Protein AF-A0A3L7TC63-F1 (afdb_monomer)

pLDDT: mean 74.9, std 20.22, range [35.84, 97.62]

Radius of gyration: 34.15 Å; Cα contacts (8 Å, |Δi|>4): 69; chains: 1; bounding box: 55×93×80 Å

Solvent-accessible surface area (backbone atoms only — not comparable to full-atom values): 10576 Å² total; per-residue (Å²): 139,80,88,88,81,78,84,86,66,74,62,66,55,55,52,50,51,48,54,50,50,50,52,47,49,52,50,49,47,54,64,70,66,52,75,56,97,59,77,81,60,76,74,72,93,43,73,66,49,54,53,49,51,38,49,49,50,18,52,55,21,65,36,72,43,66,37,92,87,75,66,44,76,44,60,41,62,67,57,19,49,52,30,52,49,50,52,50,52,46,55,66,74,44,64,92,76,60,54,71,65,60,51,51,50,52,52,51,51,52,52,52,51,52,54,50,47,55,55,49,52,51,52,52,53,53,48,54,52,51,50,53,55,61,67,61,64,81,76,78,88,87,88,80,84,84,84,86,85,87,84,88,86,85,88,81,94,82,83,82,87,86,83,85,88,90,133

Sequence (167 aa):
MADEHKLHIDSDWKAQAHAEMERLAEKEAAKSAAPDPNEGELPPADFRALVGAFASQAMMSLGAYADPQTGRPVIDIMGAQYAIDLLGVLEEKSKGNRTEEESAELTEVLAHLRARFVQIAKLVAAQMQREAASAGGLGGGLGGGLGGGLGGNATKPASPSGLIFPG

Mean predicted aligned error: 18.14 Å

Foldseek 3Di:
DDDDPDDPDPPPVVVVVVVVVVVVVVVVCVVVPPPDPCVPDDPPPDLVSVLVVLLVQLVVLQAFDQDPVPRDTDHNLVSNVVSLVVLVVCLVVCPPVDDPVSNVVSVVSSVVSVVSSVVSVVVVVVVVVVVVVVVVVPPDDDDDDDDDDDDDDDDDDDDDDDDDDDD

Structure (mmCIF, N/CA/C/O backbone):
data_AF-A0A3L7TC63-F1
#
_entry.id   AF-A0A3L7TC63-F1
#
loop_
_atom_site.group_PDB
_atom_site.id
_atom_site.type_symbol
_atom_site.label_atom_id
_atom_site.label_alt_id
_atom_site.label_comp_id
_atom_site.label_asym_id
_atom_site.label_entity_id
_atom_site.label_seq_id
_atom_site.pdbx_PDB_ins_code
_atom_site.Cartn_x
_atom_site.Cartn_y
_atom_site.Cartn_z
_atom_site.occupancy
_atom_site.B_iso_or_equiv
_atom_site.auth_seq_id
_atom_site.auth_comp_id
_atom_site.auth_asym_id
_atom_site.auth_atom_id
_atom_site.pdbx_PDB_model_num
ATOM 1 N N . MET A 1 1 ? 14.170 47.136 -59.622 1.00 41.31 1 MET A N 1
ATOM 2 C CA . MET A 1 1 ? 14.012 45.685 -59.374 1.00 41.31 1 MET A CA 1
ATOM 3 C C . MET A 1 1 ? 15.387 45.188 -58.961 1.00 41.31 1 MET A C 1
ATOM 5 O O . MET A 1 1 ? 16.316 45.526 -59.674 1.00 41.31 1 MET A O 1
ATOM 9 N N . ALA A 1 2 ? 15.652 44.509 -57.855 1.00 43.94 2 ALA A N 1
ATOM 10 C CA . ALA A 1 2 ? 14.863 43.900 -56.788 1.00 43.94 2 ALA A CA 1
ATOM 11 C C . ALA A 1 2 ? 15.790 43.894 -55.541 1.00 43.94 2 ALA A C 1
ATOM 13 O O . ALA A 1 2 ? 16.998 43.758 -55.698 1.00 43.94 2 ALA A O 1
ATOM 14 N N . ASP A 1 3 ? 15.293 44.340 -54.391 1.00 46.25 3 ASP A N 1
ATOM 15 C CA . ASP A 1 3 ? 15.061 43.501 -53.200 1.00 46.25 3 ASP A CA 1
ATOM 16 C C . ASP A 1 3 ? 16.342 43.161 -52.412 1.00 46.25 3 ASP A C 1
ATOM 18 O O . ASP A 1 3 ? 17.075 42.225 -52.722 1.00 46.25 3 ASP A O 1
ATOM 22 N N . GLU A 1 4 ? 16.607 43.970 -51.383 1.00 51.12 4 GLU A N 1
ATOM 23 C CA . GLU A 1 4 ? 17.717 43.804 -50.443 1.00 51.12 4 GLU A CA 1
ATOM 24 C C . GLU A 1 4 ? 17.164 43.663 -49.013 1.00 51.12 4 GLU A C 1
ATOM 26 O O . GLU A 1 4 ? 17.458 44.448 -48.118 1.00 51.12 4 GLU A O 1
ATOM 31 N N . HIS A 1 5 ? 16.324 42.647 -48.787 1.00 54.62 5 HIS A N 1
ATOM 32 C CA . HIS A 1 5 ? 15.963 42.178 -47.446 1.00 54.62 5 HIS A CA 1
ATOM 33 C C . HIS A 1 5 ? 16.857 41.000 -47.037 1.00 54.62 5 HIS A C 1
ATOM 35 O O . HIS A 1 5 ? 16.477 39.829 -47.079 1.00 54.62 5 HIS A O 1
ATOM 41 N N . LYS A 1 6 ? 18.089 41.315 -46.625 1.00 56.75 6 LYS A N 1
ATOM 42 C CA . LYS A 1 6 ? 19.030 40.338 -46.067 1.00 56.75 6 LYS A CA 1
ATOM 43 C C . LYS A 1 6 ? 18.664 40.070 -44.602 1.00 56.75 6 LYS A C 1
ATOM 45 O O . LYS A 1 6 ? 18.949 40.868 -43.727 1.00 56.75 6 LYS A O 1
ATOM 50 N N . LEU A 1 7 ? 17.949 38.970 -44.385 1.00 58.16 7 LEU A N 1
ATOM 51 C CA . LEU A 1 7 ? 17.679 38.251 -43.130 1.00 58.16 7 LEU A CA 1
ATOM 52 C C . LEU A 1 7 ? 18.496 38.696 -41.886 1.00 58.16 7 LEU A C 1
ATOM 54 O O . LEU A 1 7 ? 19.611 38.231 -41.672 1.00 58.16 7 LEU A O 1
ATOM 58 N N . HIS A 1 8 ? 17.877 39.498 -41.012 1.00 51.19 8 HIS A N 1
ATOM 59 C CA . HIS A 1 8 ? 18.294 39.759 -39.621 1.00 51.19 8 HIS A CA 1
ATOM 60 C C . HIS A 1 8 ? 17.219 39.234 -38.647 1.00 51.19 8 HIS A C 1
ATOM 62 O O . HIS A 1 8 ? 16.695 39.979 -37.832 1.00 51.19 8 HIS A O 1
ATOM 68 N N . ILE A 1 9 ? 16.792 37.973 -38.796 1.00 53.34 9 ILE A N 1
ATOM 69 C CA . ILE A 1 9 ? 15.710 37.392 -37.967 1.00 53.34 9 ILE A CA 1
ATOM 70 C C . ILE A 1 9 ? 16.155 36.104 -37.246 1.00 53.34 9 ILE A C 1
ATOM 72 O O . ILE A 1 9 ? 15.432 35.602 -36.400 1.00 53.34 9 ILE A O 1
ATOM 76 N N . ASP A 1 10 ? 17.365 35.584 -37.491 1.00 52.91 10 ASP A N 1
ATOM 77 C CA . ASP A 1 10 ? 17.825 34.319 -36.880 1.00 52.91 10 ASP A CA 1
ATOM 78 C C . ASP A 1 10 ? 18.630 34.513 -35.566 1.00 52.91 10 ASP A C 1
ATOM 80 O O . ASP A 1 10 ? 18.766 33.589 -34.768 1.00 52.91 10 ASP A O 1
ATOM 84 N N . SER A 1 11 ? 19.130 35.722 -35.287 1.00 55.56 11 SER A N 1
ATOM 85 C CA . SER A 1 11 ? 19.952 35.999 -34.092 1.00 55.56 11 SER A CA 1
ATOM 86 C C . SER A 1 11 ? 19.126 36.413 -32.869 1.00 55.56 11 SER A C 1
ATOM 88 O O . SER A 1 11 ? 19.410 35.968 -31.757 1.00 55.56 11 SER A O 1
ATOM 90 N N . ASP A 1 12 ? 18.069 37.204 -33.071 1.00 60.19 12 ASP A N 1
ATOM 91 C CA . ASP A 1 12 ? 17.281 37.760 -31.963 1.00 60.19 12 ASP A CA 1
ATOM 92 C C . ASP A 1 12 ? 16.360 36.718 -31.308 1.00 60.19 12 ASP A C 1
ATOM 94 O O . ASP A 1 12 ? 16.151 36.761 -30.096 1.00 60.19 12 ASP A O 1
ATOM 98 N N . TRP A 1 13 ? 15.871 35.719 -32.056 1.00 62.75 13 TRP A N 1
ATOM 99 C CA . TRP A 1 13 ? 15.042 34.650 -31.475 1.00 62.75 13 TRP A CA 1
ATOM 100 C C . TRP A 1 13 ? 15.869 33.591 -30.726 1.00 62.75 13 TRP A C 1
ATOM 102 O O . TRP A 1 13 ? 15.428 33.102 -29.688 1.00 62.75 13 TRP A O 1
ATOM 112 N N . LYS A 1 14 ? 17.087 33.268 -31.192 1.00 63.22 14 LYS A N 1
ATOM 113 C CA . LYS A 1 14 ? 18.016 32.360 -30.489 1.00 63.22 14 LYS A CA 1
ATOM 114 C C . LYS A 1 14 ? 18.514 32.966 -29.179 1.00 63.22 14 LYS A C 1
ATOM 116 O O . LYS A 1 14 ? 18.616 32.255 -28.182 1.00 63.22 14 LYS A O 1
ATOM 121 N N . ALA A 1 15 ? 18.765 34.276 -29.169 1.00 70.25 15 ALA A N 1
ATOM 122 C CA . ALA A 1 15 ? 19.126 35.007 -27.959 1.00 70.25 15 ALA A CA 1
ATOM 123 C C . ALA A 1 15 ? 17.980 35.020 -26.931 1.00 70.25 15 ALA A C 1
ATOM 125 O O . ALA A 1 15 ? 18.214 34.770 -25.751 1.00 70.25 15 ALA A O 1
ATOM 126 N N . GLN A 1 16 ? 16.733 35.228 -27.371 1.00 67.94 16 GLN A N 1
ATOM 127 C CA . GLN A 1 16 ? 15.557 35.168 -26.493 1.00 67.94 16 GLN A CA 1
ATOM 128 C C . GLN A 1 16 ? 15.280 33.754 -25.968 1.00 67.94 16 GLN A C 1
ATOM 130 O O . GLN A 1 16 ? 14.947 33.596 -24.796 1.00 67.94 16 GLN A O 1
ATOM 135 N N . ALA A 1 17 ? 15.464 32.721 -26.796 1.00 72.69 17 ALA A N 1
ATOM 136 C CA . ALA A 1 17 ? 15.293 31.332 -26.379 1.00 72.69 17 ALA A CA 1
ATOM 137 C C . ALA A 1 17 ? 16.322 30.914 -25.316 1.00 72.69 17 ALA A C 1
ATOM 139 O O . ALA A 1 17 ? 15.958 30.245 -24.353 1.00 72.69 17 ALA A O 1
ATOM 140 N N . HIS A 1 18 ? 17.584 31.337 -25.459 1.00 68.06 18 HIS A N 1
ATOM 141 C CA . HIS A 1 18 ? 18.627 31.065 -24.468 1.00 68.06 18 HIS A CA 1
ATOM 142 C C . HIS A 1 18 ? 18.381 31.824 -23.164 1.00 68.06 18 HIS A C 1
ATOM 144 O O . HIS A 1 18 ? 18.450 31.228 -22.097 1.00 68.06 18 HIS A O 1
ATOM 150 N N . ALA A 1 19 ? 18.032 33.110 -23.247 1.00 75.00 19 ALA A N 1
ATOM 151 C CA . ALA A 1 19 ? 17.735 33.919 -22.069 1.00 75.00 19 ALA A CA 1
ATOM 152 C C . ALA A 1 19 ? 16.510 33.397 -21.299 1.00 75.00 19 ALA A C 1
ATOM 154 O O . ALA A 1 19 ? 16.506 33.403 -20.071 1.00 75.00 19 ALA A O 1
ATOM 155 N N . GLU A 1 20 ? 15.481 32.905 -21.995 1.00 68.19 20 GLU A N 1
ATOM 156 C CA . GLU A 1 20 ? 14.308 32.323 -21.341 1.00 68.19 20 GLU A CA 1
ATOM 157 C C . GLU A 1 20 ? 14.611 30.934 -20.763 1.00 68.19 20 GLU A C 1
ATOM 159 O O . GLU A 1 20 ? 14.188 30.659 -19.644 1.00 68.19 20 GLU A O 1
ATOM 164 N N . MET A 1 21 ? 15.398 30.097 -21.452 1.00 68.94 21 MET A N 1
ATOM 165 C CA . MET A 1 21 ? 15.901 28.826 -20.904 1.00 68.94 21 MET A CA 1
ATOM 166 C C . MET A 1 21 ? 16.749 29.037 -19.654 1.00 68.94 21 MET A C 1
ATOM 168 O O . MET A 1 21 ? 16.541 28.348 -18.666 1.00 68.94 21 MET A O 1
ATOM 172 N N . GLU A 1 22 ? 17.670 29.996 -19.672 1.00 76.75 22 GLU A N 1
ATOM 173 C CA . GLU A 1 22 ? 18.548 30.306 -18.543 1.00 76.75 22 GLU A CA 1
ATOM 174 C C . GLU A 1 22 ? 17.750 30.874 -17.367 1.00 76.75 22 GLU A C 1
ATOM 176 O O . GLU A 1 22 ? 17.923 30.435 -16.238 1.00 76.75 22 GLU A O 1
ATOM 181 N N . ARG A 1 23 ? 16.769 31.742 -17.630 1.00 76.00 23 ARG A N 1
ATOM 182 C CA . ARG A 1 23 ? 15.857 32.258 -16.602 1.00 76.00 23 ARG A CA 1
ATOM 183 C C . ARG A 1 23 ? 14.936 31.173 -16.036 1.00 76.00 23 ARG A C 1
ATOM 185 O O . ARG A 1 23 ? 14.596 31.215 -14.855 1.00 76.00 23 ARG A O 1
ATOM 192 N N . LEU A 1 24 ? 14.478 30.225 -16.857 1.00 68.00 24 LEU A N 1
ATOM 193 C CA . LEU A 1 24 ? 13.720 29.065 -16.380 1.00 68.00 24 LEU A CA 1
ATOM 194 C C . LEU A 1 24 ? 14.619 28.132 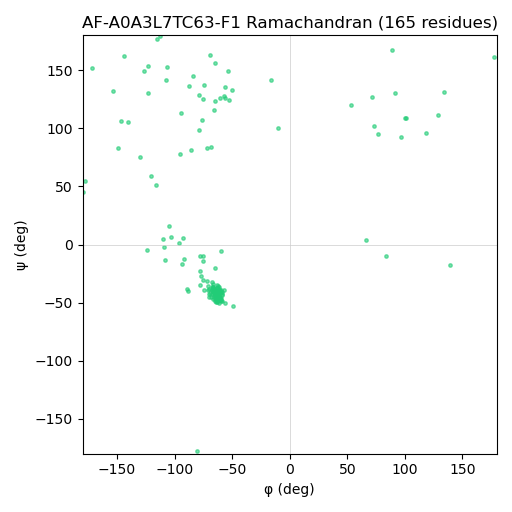-15.573 1.00 68.00 24 LEU A C 1
ATOM 196 O O . LEU A 1 24 ? 14.196 27.709 -14.508 1.00 68.00 24 LEU A O 1
ATOM 200 N N . ALA A 1 25 ? 15.854 27.897 -16.014 1.00 75.00 25 ALA A N 1
ATOM 201 C CA . ALA A 1 25 ? 16.835 27.080 -15.314 1.00 75.00 25 ALA A CA 1
ATOM 202 C C . ALA A 1 25 ? 17.264 27.713 -13.985 1.00 75.00 25 ALA A C 1
ATOM 204 O O . ALA A 1 25 ? 17.366 27.005 -12.996 1.00 75.00 25 ALA A O 1
ATOM 205 N N . GLU A 1 26 ? 17.433 29.034 -13.906 1.00 69.38 26 GLU A N 1
ATOM 206 C CA . GLU A 1 26 ? 17.672 29.750 -12.647 1.00 69.38 26 GLU A CA 1
ATOM 207 C C . GLU A 1 26 ? 16.458 29.690 -11.725 1.00 69.38 26 GLU A C 1
ATOM 209 O O . GLU A 1 26 ? 16.610 29.539 -10.517 1.00 69.38 26 GLU A O 1
ATOM 214 N N . LYS A 1 27 ? 15.238 29.768 -12.266 1.00 71.00 27 LYS A N 1
ATOM 215 C CA . LYS A 1 27 ? 14.008 29.615 -11.476 1.00 71.00 27 LYS A CA 1
ATOM 216 C C . LYS A 1 27 ? 13.792 28.184 -11.002 1.00 71.00 27 LYS A C 1
ATOM 218 O O . LYS A 1 27 ? 13.335 27.993 -9.880 1.00 71.00 27 LYS A O 1
ATOM 223 N N . GLU A 1 28 ? 14.107 27.191 -11.822 1.00 60.38 28 GLU A N 1
ATOM 224 C CA . GLU A 1 28 ? 14.055 25.774 -11.467 1.00 60.38 28 GLU A CA 1
ATOM 225 C C . GLU A 1 28 ? 15.177 25.418 -10.496 1.00 60.38 28 GLU A C 1
ATOM 227 O O . GLU A 1 28 ? 14.914 24.720 -9.524 1.00 60.38 28 GLU A O 1
ATOM 232 N N . ALA A 1 29 ? 16.380 25.967 -10.664 1.00 65.06 29 ALA A N 1
ATOM 233 C CA . ALA A 1 29 ? 17.478 25.836 -9.715 1.00 65.06 29 ALA A CA 1
ATOM 234 C C . ALA A 1 29 ? 17.149 26.533 -8.392 1.00 65.06 29 ALA A C 1
ATOM 236 O O . ALA A 1 29 ? 17.338 25.934 -7.345 1.00 65.06 29 ALA A O 1
ATOM 237 N N . ALA A 1 30 ? 16.570 27.735 -8.403 1.00 62.62 30 ALA A N 1
ATOM 238 C CA . ALA A 1 30 ? 16.138 28.428 -7.188 1.00 62.62 30 ALA A CA 1
ATOM 239 C C . ALA A 1 30 ? 14.965 27.718 -6.492 1.00 62.62 30 ALA A C 1
ATOM 241 O O . ALA A 1 30 ? 14.877 27.737 -5.268 1.00 62.62 30 ALA A O 1
ATOM 242 N N . LYS A 1 31 ? 14.080 27.062 -7.252 1.00 61.19 31 LYS A N 1
ATOM 243 C CA . LYS A 1 31 ? 12.983 26.248 -6.709 1.00 61.19 31 LYS A CA 1
ATOM 244 C C . LYS A 1 31 ? 13.457 24.879 -6.205 1.00 61.19 31 LYS A C 1
ATOM 246 O O . LYS A 1 31 ? 12.836 24.341 -5.301 1.00 61.19 31 LYS A O 1
ATOM 251 N N . SER A 1 32 ? 14.546 24.348 -6.763 1.00 56.44 32 SER A N 1
ATOM 252 C CA . SER A 1 32 ? 15.167 23.076 -6.354 1.00 56.44 32 SER A CA 1
ATOM 253 C C . SER A 1 32 ? 16.272 23.251 -5.303 1.00 56.44 32 SER A C 1
ATOM 255 O O . SER A 1 32 ? 16.720 22.267 -4.731 1.00 56.44 32 SER A O 1
ATOM 257 N N . ALA A 1 33 ? 16.731 24.484 -5.065 1.00 57.16 33 ALA A N 1
ATOM 258 C CA . ALA A 1 33 ? 17.750 24.846 -4.076 1.00 57.16 33 ALA A CA 1
ATOM 259 C C . ALA A 1 33 ? 17.179 25.635 -2.889 1.00 57.16 33 ALA A C 1
ATOM 261 O O . ALA A 1 33 ? 17.944 26.095 -2.044 1.00 57.16 33 ALA A O 1
ATOM 262 N N . ALA A 1 34 ? 15.858 25.821 -2.825 1.00 55.00 34 ALA A N 1
ATOM 263 C CA . ALA A 1 34 ? 15.203 26.208 -1.588 1.00 55.00 34 ALA A CA 1
ATOM 264 C C . ALA A 1 34 ? 15.136 24.947 -0.715 1.00 55.00 34 ALA A C 1
ATOM 266 O O . ALA A 1 34 ? 14.369 24.050 -1.064 1.00 55.00 34 ALA A O 1
ATOM 267 N N . PRO A 1 35 ? 15.942 24.844 0.359 1.00 51.38 35 PRO A N 1
ATOM 268 C CA . PRO A 1 35 ? 15.839 23.710 1.257 1.00 51.38 35 PRO A CA 1
ATOM 269 C C . PRO A 1 35 ? 14.433 23.714 1.843 1.00 51.38 35 PRO A C 1
ATOM 271 O O . PRO A 1 35 ? 13.979 24.739 2.372 1.00 51.38 35 PRO A O 1
ATOM 274 N N . ASP A 1 36 ? 13.722 22.597 1.710 1.00 61.72 36 ASP A N 1
ATOM 275 C CA . ASP A 1 36 ? 12.491 22.404 2.461 1.00 61.72 36 ASP A CA 1
ATOM 276 C C . ASP A 1 36 ? 12.881 22.566 3.942 1.00 61.72 36 ASP A C 1
ATOM 278 O O . ASP A 1 36 ? 13.829 21.918 4.388 1.00 61.72 36 ASP A O 1
ATOM 282 N N . PRO A 1 37 ? 12.239 23.435 4.740 1.00 58.47 37 PRO A N 1
ATOM 283 C CA . PRO A 1 37 ? 12.578 23.576 6.158 1.00 58.47 37 PRO A CA 1
ATOM 284 C C . PRO A 1 37 ? 12.400 22.267 6.953 1.00 58.47 37 PRO A C 1
ATOM 286 O O . PRO A 1 37 ? 12.772 22.217 8.121 1.00 58.47 37 PRO A O 1
ATOM 289 N N . ASN A 1 38 ? 11.860 21.223 6.314 1.00 57.91 38 ASN A N 1
ATOM 290 C CA . ASN A 1 38 ? 11.730 19.860 6.809 1.00 57.91 38 ASN A CA 1
ATOM 291 C C . ASN A 1 38 ? 12.761 18.865 6.213 1.00 57.91 38 ASN A C 1
ATOM 293 O O . ASN A 1 38 ? 12.659 17.660 6.449 1.00 57.91 38 ASN A O 1
ATOM 297 N N . GLU A 1 39 ? 13.749 19.320 5.431 1.00 52.44 39 GLU A N 1
ATOM 298 C CA . GLU A 1 39 ? 14.864 18.502 4.926 1.00 52.44 39 GLU A CA 1
ATOM 299 C C . GLU A 1 39 ? 15.795 18.100 6.081 1.00 52.44 39 GLU A C 1
ATOM 301 O O . GLU A 1 39 ? 16.813 18.732 6.357 1.00 52.44 39 GLU A O 1
ATOM 306 N N . GLY A 1 40 ? 15.434 17.027 6.783 1.00 59.12 40 GLY A N 1
ATOM 307 C CA . GLY A 1 40 ? 16.279 16.396 7.799 1.00 59.12 40 GLY A CA 1
ATOM 308 C C . GLY A 1 40 ? 15.543 15.938 9.054 1.00 59.12 40 GLY A C 1
ATOM 309 O O . GLY A 1 40 ? 16.066 15.082 9.769 1.00 59.12 40 GLY A O 1
ATOM 310 N N . GLU A 1 41 ? 14.330 16.433 9.306 1.00 64.25 41 GLU A N 1
ATOM 311 C CA . GLU A 1 41 ? 13.477 15.914 10.374 1.00 64.25 41 GLU A CA 1
ATOM 312 C C . GLU A 1 41 ? 12.525 14.865 9.803 1.00 64.25 41 GLU A C 1
ATOM 314 O O . GLU A 1 41 ? 11.649 15.143 8.985 1.00 64.25 41 GLU A O 1
ATOM 319 N N . LEU A 1 42 ? 12.720 13.612 10.228 1.00 65.31 42 LEU A N 1
ATOM 320 C CA . LEU A 1 42 ? 11.721 12.575 10.001 1.00 65.31 42 LEU A CA 1
ATOM 321 C C . LEU A 1 42 ? 10.398 13.057 10.615 1.00 65.31 42 LEU A C 1
ATOM 323 O O . LEU A 1 42 ? 10.421 13.564 11.742 1.00 65.31 42 LEU A O 1
ATOM 327 N N . PRO A 1 43 ? 9.258 12.896 9.915 1.00 68.56 43 PRO A N 1
ATOM 328 C CA . PRO A 1 43 ? 7.968 13.258 10.477 1.00 68.56 43 PRO A CA 1
ATOM 329 C C . PRO A 1 43 ? 7.786 12.568 11.836 1.00 68.56 43 PRO A C 1
ATOM 331 O O . PRO A 1 43 ? 8.333 11.475 12.044 1.00 68.56 43 PRO A O 1
ATOM 334 N N . PRO A 1 44 ? 7.045 13.189 12.771 1.00 78.88 44 PRO A N 1
ATOM 335 C CA . PRO A 1 44 ? 6.807 12.599 14.080 1.00 78.88 44 PRO A CA 1
ATOM 336 C C . PRO A 1 44 ? 6.322 11.156 13.922 1.00 78.88 44 PRO A C 1
ATOM 338 O O . PRO A 1 44 ? 5.469 10.860 13.087 1.00 78.88 44 PRO A O 1
ATOM 341 N N . ALA A 1 45 ? 6.910 10.247 14.702 1.00 87.00 45 ALA A N 1
ATOM 342 C CA . ALA A 1 45 ? 6.580 8.830 14.650 1.00 87.00 45 ALA A CA 1
ATOM 343 C C . ALA A 1 45 ? 5.194 8.591 15.269 1.00 87.00 45 ALA A C 1
ATOM 345 O O . ALA A 1 45 ? 5.072 8.252 16.446 1.00 87.00 45 ALA A O 1
ATOM 346 N N . ASP A 1 46 ? 4.153 8.800 14.470 1.00 91.06 46 ASP A N 1
ATOM 347 C CA . ASP A 1 46 ? 2.756 8.572 14.816 1.00 91.06 46 ASP A CA 1
ATOM 348 C C . ASP A 1 46 ? 2.130 7.450 13.964 1.00 91.06 46 ASP A C 1
ATOM 350 O O . ASP A 1 46 ? 2.775 6.837 13.105 1.00 91.06 46 ASP A O 1
ATOM 354 N N . PHE A 1 47 ? 0.864 7.121 14.245 1.00 93.00 47 PHE A N 1
ATOM 355 C CA . PHE A 1 47 ? 0.155 6.056 13.534 1.00 93.00 47 PHE A CA 1
ATOM 356 C C . PHE A 1 47 ? 0.053 6.343 12.029 1.00 93.00 47 PHE A C 1
ATOM 358 O O . PHE A 1 47 ? 0.259 5.436 11.221 1.00 93.00 47 PHE A O 1
ATOM 365 N N . ARG A 1 48 ? -0.202 7.600 11.642 1.00 92.19 48 ARG A N 1
ATOM 366 C CA . ARG A 1 48 ? -0.288 8.019 10.235 1.00 92.19 48 ARG A CA 1
ATOM 367 C C . ARG A 1 48 ? 1.052 7.856 9.528 1.00 92.19 48 ARG A C 1
ATOM 369 O O . ARG A 1 48 ? 1.097 7.292 8.438 1.00 92.19 48 ARG A O 1
ATOM 376 N N . ALA A 1 49 ? 2.149 8.262 10.162 1.00 92.12 49 ALA A N 1
ATOM 377 C CA . ALA A 1 49 ? 3.501 8.090 9.646 1.00 92.12 49 ALA A CA 1
ATOM 378 C C . ALA A 1 49 ? 3.844 6.605 9.453 1.00 92.12 49 ALA A C 1
ATOM 380 O O . ALA A 1 49 ? 4.415 6.235 8.425 1.00 92.12 49 ALA A O 1
ATOM 381 N N . LEU A 1 50 ? 3.438 5.732 10.384 1.00 93.44 50 LEU A N 1
ATOM 382 C CA . LEU A 1 50 ? 3.626 4.284 10.254 1.00 93.44 50 LEU A CA 1
ATOM 383 C C . LEU A 1 50 ? 2.835 3.700 9.072 1.00 93.44 50 LEU A C 1
ATOM 385 O O . LEU A 1 50 ? 3.386 2.934 8.279 1.00 93.44 50 LEU A O 1
ATOM 389 N N . VAL A 1 51 ? 1.560 4.075 8.928 1.00 95.06 51 VAL A N 1
ATOM 390 C CA . VAL A 1 51 ? 0.722 3.663 7.789 1.00 95.06 51 VAL A CA 1
ATOM 391 C C . VAL A 1 51 ? 1.320 4.166 6.475 1.00 95.06 51 VAL A C 1
ATOM 393 O O . 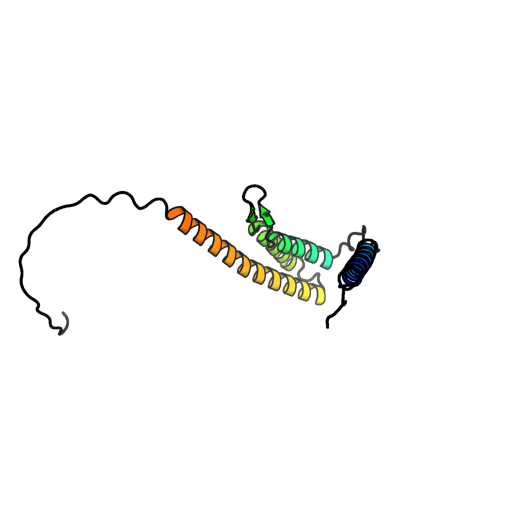VAL A 1 51 ? 1.465 3.393 5.527 1.00 95.06 51 VAL A O 1
ATOM 396 N N . GLY A 1 52 ? 1.734 5.432 6.435 1.00 93.88 52 GLY A N 1
ATOM 397 C CA . GLY A 1 52 ? 2.368 6.065 5.282 1.00 93.88 52 GLY A CA 1
ATOM 398 C C . GLY A 1 52 ? 3.681 5.398 4.874 1.00 93.88 52 GLY A C 1
ATOM 399 O O . GLY A 1 52 ? 3.929 5.227 3.679 1.00 93.88 52 GLY A O 1
ATOM 400 N N . ALA A 1 53 ? 4.497 4.951 5.833 1.00 93.81 53 ALA A N 1
ATOM 401 C CA . ALA A 1 53 ? 5.741 4.236 5.558 1.00 93.81 53 ALA A CA 1
ATOM 402 C C . ALA A 1 53 ? 5.485 2.899 4.842 1.00 93.81 53 ALA A C 1
ATOM 404 O O . ALA A 1 53 ? 6.060 2.645 3.780 1.00 93.81 53 ALA A O 1
ATOM 405 N N . PHE A 1 54 ? 4.567 2.072 5.357 1.00 95.94 54 PHE A N 1
ATOM 406 C CA . PHE A 1 54 ? 4.206 0.810 4.700 1.00 95.94 54 PHE A CA 1
ATOM 407 C C . PHE A 1 54 ? 3.487 1.028 3.367 1.00 95.94 54 PHE A C 1
ATOM 409 O O . PHE A 1 54 ? 3.739 0.295 2.410 1.00 95.94 54 PHE A O 1
ATOM 416 N N . ALA A 1 55 ? 2.637 2.052 3.263 1.00 94.75 55 ALA A N 1
ATOM 417 C CA . ALA A 1 55 ? 1.986 2.407 2.008 1.00 94.75 55 ALA A CA 1
ATOM 418 C C . ALA A 1 55 ? 3.008 2.823 0.940 1.00 94.75 55 ALA A C 1
ATOM 420 O O . ALA A 1 55 ? 2.938 2.360 -0.199 1.00 94.75 55 ALA A O 1
ATOM 421 N N . SER A 1 56 ? 3.998 3.634 1.317 1.00 93.75 56 SER A N 1
ATOM 422 C CA . SER A 1 56 ? 5.095 4.044 0.436 1.00 93.75 56 SER A CA 1
ATOM 423 C C . SER A 1 56 ? 5.936 2.845 0.000 1.00 93.75 56 SER A C 1
ATOM 425 O O . SER A 1 56 ? 6.242 2.709 -1.183 1.00 93.75 56 SER A O 1
ATOM 427 N N . GLN A 1 57 ? 6.241 1.926 0.921 1.00 94.31 57 GLN A N 1
ATOM 428 C CA . GLN A 1 57 ? 6.943 0.682 0.607 1.00 94.31 57 GLN A CA 1
ATOM 429 C C . GLN A 1 57 ? 6.152 -0.190 -0.382 1.00 94.31 57 GLN A C 1
ATOM 431 O O . GLN 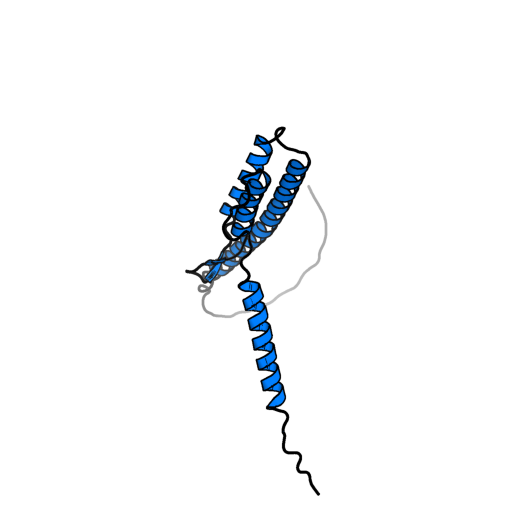A 1 57 ? 6.723 -0.678 -1.361 1.00 94.31 57 GLN A O 1
ATOM 436 N N . ALA A 1 58 ? 4.842 -0.357 -0.175 1.00 95.38 58 ALA A N 1
ATOM 437 C CA . ALA A 1 58 ? 3.979 -1.102 -1.090 1.00 95.38 58 ALA A CA 1
ATOM 438 C C . ALA A 1 5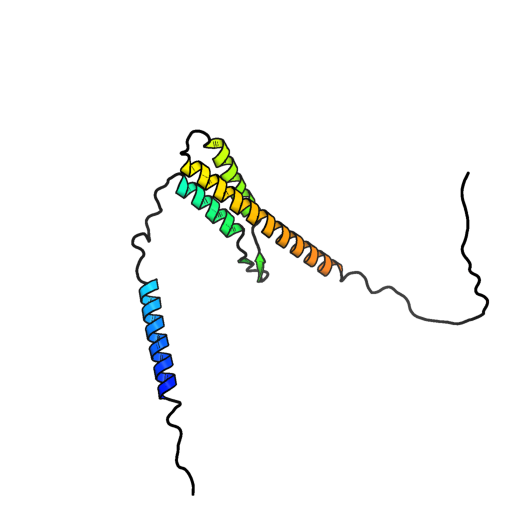8 ? 3.956 -0.458 -2.484 1.00 95.38 58 ALA A C 1
ATOM 440 O O . ALA A 1 58 ? 4.125 -1.137 -3.493 1.00 95.38 58 ALA A O 1
ATOM 441 N N . MET A 1 59 ? 3.803 0.865 -2.543 1.00 93.00 59 MET A N 1
ATOM 442 C CA . MET A 1 59 ? 3.768 1.630 -3.791 1.00 93.00 59 MET A CA 1
ATOM 443 C C . MET A 1 59 ? 5.083 1.572 -4.562 1.00 93.00 59 MET A C 1
ATOM 445 O O . MET A 1 59 ? 5.062 1.418 -5.780 1.00 93.00 59 MET A O 1
ATOM 449 N N . MET A 1 60 ? 6.212 1.661 -3.863 1.00 92.56 60 MET A N 1
ATOM 450 C CA . MET A 1 60 ? 7.540 1.522 -4.454 1.00 92.56 60 MET A CA 1
ATOM 451 C C . MET A 1 60 ? 7.756 0.115 -5.012 1.00 92.56 60 MET A C 1
ATOM 453 O O . MET A 1 60 ? 8.241 -0.023 -6.129 1.00 92.56 60 MET A O 1
ATOM 457 N N . SER A 1 61 ? 7.317 -0.916 -4.287 1.00 92.31 61 SER A N 1
ATOM 458 C CA . SER A 1 61 ? 7.402 -2.313 -4.739 1.00 92.31 61 SER A CA 1
ATOM 459 C C . SER A 1 61 ? 6.501 -2.586 -5.954 1.00 92.31 61 SER A C 1
ATOM 461 O O . SER A 1 61 ? 6.861 -3.348 -6.847 1.00 92.31 61 SER A O 1
ATOM 463 N N . LEU A 1 62 ? 5.344 -1.912 -6.025 1.00 92.38 62 LEU A N 1
ATOM 464 C CA . LEU A 1 62 ? 4.453 -1.896 -7.192 1.00 92.38 62 LEU A CA 1
ATOM 465 C C . LEU A 1 62 ? 4.964 -1.011 -8.344 1.00 92.38 62 LEU A C 1
ATOM 467 O O . LEU A 1 62 ? 4.386 -1.033 -9.434 1.00 92.38 62 LEU A O 1
ATOM 471 N N . GLY A 1 63 ? 6.011 -0.218 -8.117 1.00 88.38 63 GLY A N 1
ATOM 472 C CA . GLY A 1 63 ? 6.684 0.570 -9.137 1.00 88.38 63 GLY A CA 1
ATOM 473 C C . GLY A 1 63 ? 7.541 -0.318 -10.033 1.00 88.38 63 GLY A C 1
ATOM 474 O O . GLY A 1 63 ? 8.240 -1.210 -9.562 1.00 88.38 63 GLY A O 1
ATOM 475 N N . ALA A 1 64 ? 7.497 -0.068 -11.341 1.00 78.50 64 ALA A N 1
ATOM 476 C CA . ALA A 1 64 ? 8.405 -0.727 -12.268 1.00 78.50 64 ALA A CA 1
ATOM 477 C C . ALA A 1 64 ? 9.778 -0.047 -12.220 1.00 78.50 64 ALA A C 1
ATOM 479 O O . ALA A 1 64 ? 9.873 1.168 -12.403 1.00 78.50 64 ALA A O 1
ATOM 480 N N . TYR A 1 65 ? 10.835 -0.830 -12.035 1.00 78.25 65 TYR A N 1
ATOM 481 C CA . TYR A 1 65 ? 12.217 -0.380 -12.187 1.00 78.25 65 TYR A CA 1
ATOM 482 C C . TYR A 1 65 ? 12.941 -1.248 -13.215 1.00 78.25 65 TYR A C 1
ATOM 484 O O . TYR A 1 65 ? 12.565 -2.393 -13.456 1.00 78.25 65 TYR A O 1
ATOM 492 N N . ALA A 1 66 ? 13.961 -0.694 -13.866 1.00 75.69 66 ALA A N 1
ATOM 493 C CA . ALA A 1 66 ? 14.751 -1.452 -14.826 1.00 75.69 66 ALA A CA 1
ATOM 494 C C . ALA A 1 66 ? 15.693 -2.409 -14.087 1.00 75.69 66 ALA A C 1
ATOM 496 O O . ALA A 1 66 ? 16.488 -1.982 -13.249 1.00 75.69 66 ALA A O 1
ATOM 497 N N . ASP A 1 67 ? 15.627 -3.695 -14.415 1.00 74.12 67 ASP A N 1
ATOM 498 C CA . ASP A 1 67 ? 16.625 -4.666 -13.981 1.00 74.12 67 ASP A CA 1
ATOM 499 C C . ASP A 1 67 ? 17.986 -4.320 -14.618 1.00 74.12 67 ASP A C 1
ATOM 501 O O . ASP A 1 67 ? 18.081 -4.255 -15.845 1.00 74.12 67 ASP A O 1
ATOM 505 N N . PRO A 1 68 ? 19.055 -4.107 -13.831 1.00 74.12 68 PRO A N 1
ATOM 506 C CA . PRO A 1 68 ? 20.368 -3.733 -14.355 1.00 74.12 68 PRO A CA 1
ATOM 507 C C . PRO A 1 68 ? 21.027 -4.817 -15.221 1.00 74.12 68 PRO A C 1
ATOM 509 O O . PRO A 1 68 ? 21.922 -4.498 -16.000 1.00 74.12 68 PRO A O 1
ATOM 512 N N . GLN A 1 69 ? 20.615 -6.085 -15.110 1.00 79.00 69 GLN A N 1
ATOM 513 C CA . GLN A 1 69 ? 21.147 -7.173 -15.936 1.00 79.00 69 GLN A CA 1
ATOM 514 C C . GLN A 1 69 ? 20.379 -7.339 -17.247 1.00 79.00 69 GLN A C 1
ATOM 516 O O . GLN A 1 69 ? 20.981 -7.612 -18.284 1.00 79.00 69 GLN A O 1
ATOM 521 N N . THR A 1 70 ? 19.052 -7.207 -17.207 1.00 78.06 70 THR A N 1
ATOM 522 C CA . THR A 1 70 ? 18.191 -7.522 -18.359 1.00 78.06 70 THR A CA 1
ATOM 523 C C . THR A 1 70 ? 17.586 -6.296 -19.039 1.00 78.06 70 THR A C 1
ATOM 525 O O . THR A 1 70 ? 17.047 -6.418 -20.137 1.00 78.06 70 THR A O 1
ATOM 528 N N . GLY A 1 71 ? 17.645 -5.122 -18.406 1.00 78.38 71 GLY A N 1
ATOM 529 C CA . GLY A 1 71 ? 17.011 -3.882 -18.860 1.00 78.38 71 GLY A CA 1
ATOM 530 C C . GLY A 1 71 ? 15.480 -3.923 -18.851 1.00 78.38 71 GLY A C 1
ATOM 531 O O . GLY A 1 71 ? 14.841 -2.978 -19.313 1.00 78.38 71 GLY A O 1
ATOM 532 N N . ARG A 1 72 ? 14.871 -5.012 -18.363 1.00 79.25 72 ARG A N 1
ATOM 533 C CA . ARG A 1 72 ? 13.418 -5.188 -18.361 1.00 79.25 72 ARG A CA 1
ATOM 534 C C . ARG A 1 72 ? 12.788 -4.510 -17.144 1.00 79.25 72 ARG A C 1
ATOM 536 O O . ARG A 1 72 ? 13.398 -4.511 -16.076 1.00 79.25 72 ARG A O 1
ATOM 543 N N . PRO A 1 73 ? 11.574 -3.947 -17.279 1.00 80.69 73 PRO A N 1
ATOM 544 C CA . PRO A 1 73 ? 10.828 -3.446 -16.136 1.00 80.69 73 PRO A CA 1
ATOM 545 C C . PRO A 1 73 ? 10.442 -4.620 -15.229 1.00 80.69 73 PRO A C 1
ATOM 547 O O . PRO A 1 73 ? 9.685 -5.502 -15.635 1.00 80.69 73 PRO A O 1
ATOM 550 N N . VAL A 1 74 ? 10.969 -4.625 -14.009 1.00 84.19 74 VAL A N 1
ATOM 551 C CA . VAL A 1 74 ? 10.648 -5.583 -12.951 1.00 84.19 74 VAL A CA 1
ATOM 552 C C . VAL A 1 74 ? 9.801 -4.882 -11.898 1.00 84.19 74 VAL A C 1
ATOM 554 O O . VAL A 1 74 ? 9.998 -3.704 -11.603 1.00 84.19 74 VAL A O 1
ATOM 557 N N . ILE A 1 75 ? 8.827 -5.617 -11.368 1.00 90.44 75 ILE A N 1
ATOM 558 C CA . ILE A 1 75 ? 7.942 -5.187 -10.287 1.00 90.44 75 ILE A CA 1
ATOM 559 C C . ILE A 1 75 ? 8.083 -6.208 -9.161 1.00 90.44 75 ILE A C 1
ATOM 561 O O . ILE A 1 75 ? 7.953 -7.411 -9.407 1.00 90.44 75 ILE A O 1
ATOM 565 N N . ASP A 1 76 ? 8.307 -5.744 -7.934 1.00 92.69 76 ASP A N 1
ATOM 566 C CA . ASP A 1 76 ? 8.370 -6.614 -6.761 1.00 92.69 76 ASP A CA 1
ATOM 567 C C . ASP A 1 76 ? 6.966 -6.856 -6.193 1.00 92.69 76 ASP A C 1
ATOM 569 O O . ASP A 1 76 ? 6.503 -6.228 -5.238 1.00 92.69 76 ASP A O 1
ATOM 573 N N . ILE A 1 77 ? 6.262 -7.801 -6.814 1.00 94.25 77 ILE A N 1
ATOM 574 C CA . ILE A 1 77 ? 4.920 -8.202 -6.382 1.00 94.25 77 ILE A CA 1
ATOM 575 C C . ILE A 1 77 ? 4.948 -8.800 -4.969 1.00 94.25 77 ILE A C 1
ATOM 577 O O . ILE A 1 77 ? 4.014 -8.580 -4.199 1.00 94.25 77 ILE A O 1
ATOM 581 N N . MET A 1 78 ? 6.008 -9.526 -4.603 1.00 94.56 78 MET A N 1
ATOM 582 C CA . MET A 1 78 ? 6.111 -10.163 -3.287 1.00 94.56 78 MET A CA 1
ATOM 583 C C . MET A 1 78 ? 6.309 -9.116 -2.186 1.00 94.56 78 MET A C 1
ATOM 585 O O . MET A 1 78 ? 5.606 -9.154 -1.175 1.00 94.56 78 MET A O 1
ATOM 589 N N . GLY A 1 79 ? 7.198 -8.144 -2.402 1.00 94.62 79 GLY A N 1
ATOM 590 C CA . GLY A 1 79 ? 7.411 -7.018 -1.492 1.00 94.62 79 GLY A CA 1
ATOM 591 C C . GLY A 1 79 ? 6.162 -6.153 -1.329 1.00 94.62 79 GLY A C 1
ATOM 592 O O . GLY A 1 79 ? 5.804 -5.786 -0.207 1.00 94.62 79 GLY A O 1
ATOM 593 N N . ALA A 1 80 ? 5.436 -5.906 -2.425 1.00 95.94 80 ALA A N 1
ATOM 594 C CA . ALA A 1 80 ? 4.163 -5.192 -2.388 1.00 95.94 80 ALA A CA 1
ATOM 595 C C . ALA A 1 80 ? 3.111 -5.926 -1.550 1.00 95.94 80 ALA A C 1
ATOM 597 O O . ALA A 1 80 ? 2.462 -5.314 -0.701 1.00 95.94 80 ALA A O 1
ATOM 598 N N . GLN A 1 81 ? 2.955 -7.235 -1.771 1.00 96.38 81 GLN A N 1
ATOM 599 C CA . GLN A 1 81 ? 2.014 -8.059 -1.018 1.00 96.38 81 GLN A CA 1
ATOM 600 C C . GLN A 1 81 ? 2.339 -8.040 0.476 1.00 96.38 81 GLN A C 1
ATOM 602 O O . GLN A 1 81 ? 1.461 -7.767 1.288 1.00 96.38 81 GLN A O 1
ATOM 607 N N . TYR A 1 82 ? 3.605 -8.256 0.830 1.00 97.62 82 TYR A N 1
ATOM 608 C CA . TYR A 1 82 ? 4.042 -8.277 2.222 1.00 97.62 82 TYR A CA 1
ATOM 609 C C . TYR A 1 82 ? 3.743 -6.959 2.951 1.00 97.62 82 TYR A C 1
ATOM 611 O O . TYR A 1 82 ? 3.228 -6.972 4.068 1.00 97.62 82 TYR A O 1
ATOM 619 N N . ALA A 1 83 ? 4.001 -5.812 2.315 1.00 96.75 83 ALA A N 1
ATOM 620 C CA . ALA A 1 83 ? 3.691 -4.506 2.897 1.00 96.75 83 ALA A CA 1
ATOM 621 C C . ALA A 1 83 ? 2.176 -4.290 3.099 1.00 96.75 83 ALA A C 1
ATOM 623 O O . ALA A 1 83 ? 1.759 -3.760 4.130 1.00 96.75 83 ALA A O 1
ATOM 624 N N . ILE A 1 84 ? 1.340 -4.740 2.155 1.00 97.44 84 ILE A N 1
ATOM 625 C CA . ILE A 1 84 ? -0.128 -4.689 2.277 1.00 97.44 84 ILE A CA 1
ATOM 626 C C . ILE A 1 84 ? -0.620 -5.606 3.403 1.00 97.44 84 ILE A C 1
ATOM 628 O O . ILE A 1 84 ? -1.509 -5.226 4.167 1.00 97.44 84 ILE A O 1
ATOM 632 N N . ASP A 1 85 ? -0.039 -6.795 3.533 1.00 97.56 85 ASP A N 1
ATOM 633 C CA . ASP A 1 85 ? -0.396 -7.746 4.584 1.00 97.56 85 ASP A CA 1
ATOM 634 C C . ASP A 1 85 ? -0.019 -7.206 5.969 1.00 97.56 85 ASP A C 1
ATOM 636 O O . ASP A 1 85 ? -0.812 -7.318 6.905 1.00 97.56 85 ASP A O 1
ATOM 640 N N . LEU A 1 86 ? 1.130 -6.533 6.105 1.00 97.56 86 LEU A N 1
ATOM 641 C CA . LEU A 1 86 ? 1.508 -5.844 7.344 1.00 97.56 86 LEU A CA 1
ATOM 642 C C . LEU A 1 86 ? 0.524 -4.732 7.723 1.00 97.56 86 LEU A C 1
ATOM 644 O O . LEU A 1 86 ? 0.172 -4.616 8.897 1.00 97.56 86 LEU A O 1
ATOM 648 N N . LEU A 1 87 ? 0.025 -3.958 6.754 1.00 96.56 87 LEU A N 1
ATOM 649 C CA . LEU A 1 87 ? -1.046 -2.985 6.999 1.00 96.56 87 LEU A CA 1
ATOM 650 C C . LEU A 1 87 ? -2.345 -3.668 7.462 1.00 96.56 87 LEU A C 1
ATOM 652 O O . LEU A 1 87 ? -3.035 -3.135 8.327 1.00 96.56 87 LEU A O 1
ATOM 656 N N . GLY A 1 88 ? -2.656 -4.862 6.949 1.00 96.75 88 GLY A N 1
ATOM 657 C CA . GLY A 1 88 ? -3.781 -5.675 7.426 1.00 96.75 88 GLY A CA 1
ATOM 658 C C . GLY A 1 88 ? -3.579 -6.207 8.851 1.00 96.75 88 GLY A C 1
ATOM 659 O O . GLY A 1 88 ? -4.500 -6.194 9.663 1.00 96.75 88 GLY A O 1
ATOM 660 N N . VAL A 1 89 ? -2.360 -6.618 9.209 1.00 97.31 89 VAL A N 1
ATOM 661 C CA . VAL A 1 89 ? -2.030 -6.979 10.599 1.00 97.31 89 VAL A CA 1
ATOM 662 C C . VAL A 1 89 ? -2.167 -5.764 11.511 1.00 97.31 89 VAL A C 1
ATOM 664 O O . VAL A 1 89 ? -2.701 -5.886 12.615 1.00 97.31 89 VAL A O 1
ATOM 667 N N . LEU A 1 90 ? -1.711 -4.595 11.055 1.00 95.38 90 LEU A N 1
ATOM 668 C CA . LEU A 1 90 ? -1.861 -3.348 11.788 1.00 95.38 90 LEU A CA 1
ATOM 669 C C . LEU A 1 90 ? -3.343 -3.047 12.010 1.00 95.38 90 LEU A C 1
ATOM 671 O O . LEU A 1 90 ? -3.711 -2.796 13.151 1.00 95.38 90 LEU A O 1
ATOM 675 N N . GLU A 1 91 ? -4.191 -3.149 10.983 1.00 95.25 91 GLU A N 1
ATOM 676 C CA . GLU A 1 91 ? -5.650 -2.979 11.069 1.00 95.25 91 GLU A CA 1
ATOM 677 C C . GLU A 1 91 ? -6.264 -3.809 12.202 1.00 95.25 91 GLU A C 1
ATOM 679 O O . GLU A 1 91 ? -6.909 -3.259 13.097 1.00 95.25 91 GLU A O 1
ATOM 684 N N . GLU A 1 92 ? -5.982 -5.111 12.217 1.00 96.19 92 GLU A N 1
ATOM 685 C CA . GLU A 1 92 ? -6.513 -6.043 13.212 1.00 96.19 92 GLU A CA 1
ATOM 686 C C . GLU A 1 92 ? -5.962 -5.783 14.620 1.00 96.19 92 GLU A C 1
ATOM 688 O O . GLU A 1 92 ? -6.705 -5.803 15.604 1.00 96.19 92 GLU A O 1
ATOM 693 N N . LYS A 1 93 ? -4.656 -5.521 14.748 1.00 96.19 93 LYS A N 1
ATOM 694 C CA . LYS A 1 93 ? -3.996 -5.347 16.055 1.00 96.19 93 LYS A CA 1
ATOM 695 C C . LYS A 1 93 ? -4.238 -3.986 16.694 1.00 96.19 93 LYS A C 1
ATOM 697 O O . LYS A 1 93 ? -4.117 -3.867 17.910 1.00 96.19 93 LYS A O 1
ATOM 702 N N . SER A 1 94 ? -4.581 -2.977 15.902 1.00 93.94 94 SER A N 1
ATOM 703 C CA . SER A 1 94 ? -4.863 -1.621 16.382 1.00 93.94 94 SER A CA 1
ATOM 704 C C . SER A 1 94 ? -6.358 -1.350 16.588 1.00 93.94 94 SER A C 1
ATOM 706 O O . SER A 1 94 ? -6.735 -0.258 17.013 1.00 93.94 94 SER A O 1
ATOM 708 N N . LYS A 1 95 ? -7.232 -2.333 16.343 1.00 93.00 95 LYS A N 1
ATOM 709 C CA . LYS A 1 95 ? -8.680 -2.200 16.533 1.00 93.00 95 LYS A CA 1
ATOM 710 C C . LYS A 1 95 ? -9.032 -1.795 17.970 1.00 93.00 95 LYS A C 1
ATOM 712 O O . LYS A 1 95 ? -8.611 -2.435 18.928 1.00 93.00 95 LYS A O 1
ATOM 717 N N . GLY A 1 96 ? -9.825 -0.732 18.110 1.00 92.62 96 GLY A N 1
ATOM 718 C CA . GLY A 1 96 ? -10.225 -0.167 19.406 1.00 92.62 96 GLY A CA 1
ATOM 719 C C . GLY A 1 96 ? -9.218 0.807 20.032 1.00 92.62 96 GLY A C 1
ATOM 720 O O . GLY A 1 96 ? -9.578 1.495 20.980 1.00 92.62 96 GLY A O 1
ATOM 721 N N . ASN A 1 97 ? -8.004 0.921 19.481 1.00 93.44 97 ASN A N 1
ATOM 722 C CA . ASN A 1 97 ? -6.970 1.864 19.930 1.00 93.44 97 ASN A CA 1
ATOM 723 C C . ASN A 1 97 ? -6.805 3.059 18.978 1.00 93.44 97 ASN A C 1
ATOM 725 O O . ASN A 1 97 ? -5.783 3.736 19.014 1.00 93.44 97 ASN A O 1
ATOM 729 N N . ARG A 1 98 ? -7.780 3.279 18.092 1.00 95.19 98 ARG A N 1
ATOM 730 C CA . ARG A 1 98 ? -7.713 4.263 17.009 1.00 95.19 98 ARG A CA 1
ATOM 731 C C . ARG A 1 98 ? -8.904 5.181 17.043 1.00 95.19 98 ARG A C 1
ATOM 733 O O . ARG A 1 98 ? -10.009 4.770 17.397 1.00 95.19 98 ARG A O 1
ATOM 740 N N . THR A 1 99 ? -8.670 6.396 16.595 1.00 95.25 99 THR A N 1
ATOM 741 C CA . THR A 1 99 ? -9.711 7.356 16.263 1.00 95.25 99 THR A CA 1
ATOM 742 C C . THR A 1 99 ? -10.480 6.920 15.011 1.00 95.25 99 THR A C 1
ATOM 744 O O . THR A 1 99 ? -10.033 6.074 14.227 1.00 95.25 99 THR A O 1
ATOM 747 N N . GLU A 1 100 ? -11.659 7.510 14.815 1.00 94.69 100 GLU A N 1
ATOM 748 C CA . GLU A 1 100 ? -12.467 7.295 13.609 1.00 94.69 100 GLU A CA 1
ATOM 749 C C . GLU A 1 100 ? -11.699 7.717 12.345 1.00 94.69 100 GLU A C 1
ATOM 751 O O . GLU A 1 100 ? -11.723 7.017 11.335 1.00 94.69 100 GLU A O 1
ATOM 756 N N . GLU A 1 101 ? -10.947 8.819 12.431 1.00 94.19 101 GLU A N 1
ATOM 757 C CA . GLU A 1 101 ? -10.146 9.350 11.326 1.00 94.19 101 GLU A CA 1
ATOM 758 C C . GLU A 1 101 ? -9.012 8.392 10.934 1.00 94.19 101 GLU A C 1
ATOM 760 O O . GLU A 1 101 ? -8.889 8.028 9.766 1.00 94.19 101 GLU A O 1
ATOM 765 N N . GLU A 1 102 ? -8.244 7.891 11.908 1.00 95.44 102 GLU A N 1
ATOM 766 C CA . GLU A 1 102 ? -7.195 6.892 11.656 1.00 95.44 102 GLU A CA 1
ATOM 767 C C . GLU A 1 102 ? -7.770 5.600 11.070 1.00 95.44 102 GLU A C 1
ATOM 769 O O . GLU A 1 102 ? -7.127 4.938 10.253 1.00 95.44 102 GLU A O 1
ATOM 774 N N . SER A 1 103 ? -8.962 5.198 11.517 1.00 95.25 103 SER A N 1
ATOM 775 C CA . SER A 1 103 ? -9.656 3.998 11.039 1.00 95.25 103 SER A CA 1
ATOM 776 C C . SER A 1 103 ? -10.087 4.146 9.581 1.00 95.25 103 SER A C 1
ATOM 778 O O . SER A 1 103 ? -9.814 3.254 8.770 1.00 95.25 103 SER A O 1
ATOM 780 N N . ALA A 1 104 ? -10.692 5.284 9.236 1.00 95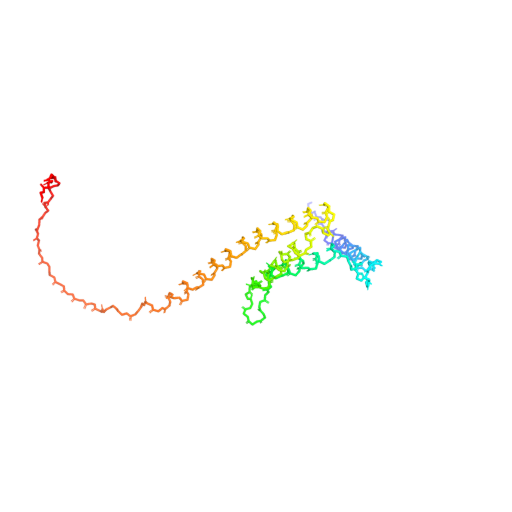.50 104 ALA A N 1
ATOM 781 C CA . ALA A 1 104 ? -11.087 5.613 7.873 1.00 95.50 104 ALA A CA 1
ATOM 782 C C . ALA A 1 104 ? -9.877 5.657 6.930 1.00 95.50 104 ALA A C 1
ATOM 784 O O . ALA A 1 104 ? -9.894 5.017 5.880 1.00 95.50 104 ALA A O 1
ATOM 785 N N . GLU A 1 105 ? -8.797 6.322 7.342 1.00 94.88 105 GLU A N 1
ATOM 786 C CA . GLU A 1 105 ? -7.598 6.479 6.519 1.00 94.88 105 GLU A CA 1
ATOM 787 C C . GLU A 1 105 ? -6.923 5.148 6.193 1.00 94.88 105 GLU A C 1
ATOM 789 O O . GLU A 1 105 ? -6.645 4.870 5.029 1.00 94.88 105 GLU A O 1
ATOM 794 N N . LEU A 1 106 ? -6.693 4.273 7.178 1.00 95.88 106 LEU A N 1
ATOM 795 C CA . LEU A 1 106 ? -6.102 2.966 6.864 1.00 95.88 106 LEU A CA 1
ATOM 796 C C . LEU A 1 106 ? -7.010 2.137 5.963 1.00 95.88 106 LEU A C 1
ATOM 798 O O . LEU A 1 106 ? -6.504 1.416 5.108 1.00 95.88 106 LEU A O 1
ATOM 802 N N . THR A 1 107 ? -8.327 2.206 6.172 1.00 96.62 107 THR A N 1
ATOM 803 C CA . THR A 1 107 ? -9.290 1.469 5.347 1.00 96.62 107 THR A CA 1
ATOM 804 C C . THR A 1 107 ? -9.184 1.924 3.894 1.00 96.62 107 THR A C 1
ATOM 806 O O . THR A 1 107 ? -9.114 1.093 2.987 1.00 96.62 107 THR A O 1
ATOM 809 N N . GLU A 1 108 ? -9.105 3.236 3.670 1.00 96.69 108 GLU A N 1
ATOM 810 C CA . GLU A 1 108 ? -8.908 3.830 2.349 1.00 96.69 108 GLU A CA 1
ATOM 811 C C . GLU A 1 108 ? -7.565 3.416 1.735 1.00 96.69 108 GLU A C 1
ATOM 813 O O . GLU A 1 108 ? -7.523 2.925 0.602 1.00 96.69 108 GLU A O 1
ATOM 818 N N . VAL A 1 109 ? -6.475 3.527 2.499 1.00 96.50 109 VAL A N 1
ATOM 819 C CA . VAL A 1 109 ? -5.128 3.130 2.069 1.00 96.50 109 VAL A CA 1
ATOM 820 C C . VAL A 1 109 ? -5.093 1.649 1.685 1.00 96.50 109 VAL A C 1
ATOM 822 O O . VAL A 1 109 ? -4.629 1.305 0.596 1.00 96.50 109 VAL A O 1
ATOM 825 N N . LEU A 1 110 ? -5.628 0.759 2.525 1.00 97.38 110 LEU A N 1
ATOM 826 C CA . LEU A 1 110 ? -5.703 -0.677 2.247 1.00 97.38 110 LEU A CA 1
ATOM 827 C C . LEU A 1 110 ? -6.541 -0.973 1.005 1.00 97.38 110 LEU A C 1
ATOM 829 O O . LEU A 1 110 ? -6.126 -1.782 0.173 1.00 97.38 110 LEU A O 1
ATOM 833 N N . ALA A 1 111 ? -7.703 -0.337 0.856 1.00 97.56 111 ALA A N 1
ATOM 834 C CA . ALA A 1 111 ? -8.563 -0.528 -0.306 1.00 97.56 111 ALA A CA 1
ATOM 835 C C . ALA A 1 111 ? -7.847 -0.119 -1.601 1.00 97.56 111 ALA A C 1
ATOM 837 O O . ALA A 1 111 ? -7.826 -0.886 -2.569 1.00 97.56 111 ALA A O 1
ATOM 838 N N . HIS A 1 112 ? -7.202 1.048 -1.600 1.00 96.75 112 HIS A N 1
ATOM 839 C CA . HIS A 1 112 ? -6.482 1.563 -2.758 1.00 96.75 112 HIS A CA 1
ATOM 840 C C . HIS A 1 112 ? -5.277 0.684 -3.124 1.00 96.75 112 HIS A C 1
ATOM 842 O O . HIS A 1 112 ? -5.127 0.291 -4.285 1.00 96.75 112 HIS A O 1
ATOM 848 N N . LEU A 1 113 ? -4.458 0.300 -2.140 1.00 96.88 113 LEU A N 1
ATOM 849 C CA . LEU A 1 113 ? -3.291 -0.556 -2.365 1.00 96.88 113 LEU A CA 1
ATOM 850 C C . LEU A 1 113 ? -3.687 -1.949 -2.857 1.00 96.88 113 LEU A C 1
ATOM 852 O O . LEU A 1 113 ? -3.098 -2.439 -3.820 1.00 96.88 113 LEU A O 1
ATOM 856 N N . ARG A 1 114 ? -4.710 -2.576 -2.261 1.00 97.25 114 ARG A N 1
ATOM 857 C CA . ARG A 1 114 ? -5.209 -3.895 -2.690 1.00 97.25 114 ARG A CA 1
ATOM 858 C C . ARG A 1 114 ? -5.748 -3.850 -4.118 1.00 97.25 114 ARG A C 1
ATOM 860 O O . ARG A 1 114 ? -5.432 -4.731 -4.917 1.00 97.25 114 ARG A O 1
ATOM 867 N N . ALA A 1 115 ? -6.516 -2.818 -4.470 1.00 96.56 115 ALA A N 1
ATOM 868 C CA . ALA A 1 115 ? -7.018 -2.645 -5.832 1.00 96.56 115 ALA A CA 1
ATOM 869 C C . ALA A 1 115 ? -5.866 -2.518 -6.839 1.00 96.56 115 ALA A C 1
ATOM 871 O O . ALA A 1 115 ? -5.844 -3.217 -7.858 1.00 96.56 115 ALA A O 1
ATOM 872 N N . ARG A 1 116 ? -4.875 -1.679 -6.525 1.00 95.31 116 ARG A N 1
ATOM 8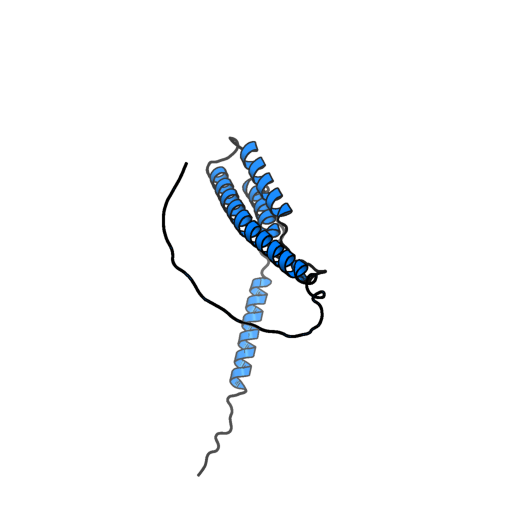73 C CA . ARG A 1 116 ? -3.707 -1.460 -7.380 1.00 95.31 116 ARG A CA 1
ATOM 874 C C . ARG A 1 116 ? -2.833 -2.706 -7.503 1.00 95.31 116 ARG A C 1
ATOM 876 O O . ARG A 1 116 ? -2.416 -3.047 -8.608 1.00 95.31 116 ARG A O 1
ATOM 883 N N . PHE A 1 117 ? -2.631 -3.434 -6.409 1.00 96.75 117 PHE A N 1
ATOM 884 C CA . PHE A 1 117 ? -1.940 -4.720 -6.400 1.00 96.75 117 PHE A CA 1
ATOM 885 C C . PHE A 1 117 ? -2.605 -5.718 -7.350 1.00 96.75 117 PHE A C 1
ATOM 887 O O . PHE A 1 117 ? -1.935 -6.279 -8.209 1.00 96.75 117 PHE A O 1
ATOM 894 N N . VAL A 1 118 ? -3.928 -5.898 -7.267 1.00 96.44 118 VAL A N 1
ATOM 895 C CA . VAL A 1 118 ? -4.653 -6.839 -8.139 1.00 96.44 118 VAL A CA 1
ATOM 896 C C . VAL A 1 118 ? -4.539 -6.443 -9.612 1.00 96.44 118 VAL A C 1
ATOM 898 O O . VAL A 1 118 ? -4.380 -7.312 -10.471 1.00 96.44 118 VAL A O 1
ATOM 901 N N . GLN A 1 119 ? -4.620 -5.148 -9.923 1.00 94.44 119 GLN A N 1
ATOM 902 C CA . GLN A 1 119 ? -4.446 -4.651 -11.290 1.00 94.44 119 GLN A CA 1
ATOM 903 C C . GLN A 1 119 ? -3.050 -4.981 -11.828 1.00 94.44 119 GLN A C 1
ATOM 905 O O . GLN A 1 119 ? -2.927 -5.559 -12.909 1.00 94.44 119 GLN A O 1
ATOM 910 N N . ILE A 1 120 ? -2.005 -4.669 -11.062 1.00 93.56 120 ILE A N 1
ATOM 911 C CA . ILE A 1 120 ? -0.615 -4.870 -11.477 1.00 93.56 120 ILE A CA 1
ATOM 912 C C . ILE A 1 120 ? -0.262 -6.360 -11.528 1.00 93.56 120 ILE A C 1
ATOM 914 O O . ILE A 1 120 ? 0.317 -6.811 -12.513 1.00 93.56 120 ILE A O 1
ATOM 918 N N . ALA A 1 121 ? -0.685 -7.155 -10.545 1.00 92.62 121 ALA A N 1
ATOM 919 C CA . ALA A 1 121 ? -0.462 -8.599 -10.523 1.00 92.62 121 ALA A CA 1
ATOM 920 C C . ALA A 1 121 ? -1.038 -9.288 -11.772 1.00 92.62 121 ALA A C 1
ATOM 922 O O . ALA A 1 121 ? -0.393 -10.160 -12.355 1.00 92.62 121 ALA A O 1
ATOM 923 N N . LYS A 1 122 ? -2.217 -8.857 -12.246 1.00 93.94 122 LYS A N 1
ATOM 924 C CA . LYS A 1 122 ? -2.801 -9.349 -13.507 1.00 93.94 122 LYS A CA 1
ATOM 925 C C . LYS A 1 122 ? -1.950 -8.986 -14.725 1.00 93.94 122 LYS A C 1
ATOM 927 O O . LYS A 1 122 ? -1.790 -9.818 -15.616 1.00 93.94 122 LYS A O 1
ATOM 932 N N . LEU A 1 123 ? -1.406 -7.768 -14.775 1.00 91.44 123 LEU A N 1
ATOM 933 C CA . LEU A 1 123 ? -0.539 -7.323 -15.872 1.00 91.44 123 LEU A CA 1
ATOM 934 C C . LEU A 1 123 ? 0.770 -8.117 -15.914 1.00 91.44 123 LEU A C 1
ATOM 936 O O . LEU A 1 123 ? 1.151 -8.590 -16.987 1.00 91.44 123 LEU A O 1
ATOM 940 N N . VAL A 1 124 ? 1.401 -8.322 -14.755 1.00 89.94 124 VAL A N 1
ATOM 941 C CA . VAL A 1 124 ? 2.629 -9.119 -14.623 1.00 89.94 124 VAL A CA 1
ATOM 942 C C . VAL A 1 124 ? 2.376 -10.566 -15.037 1.00 89.94 124 VAL A C 1
ATOM 944 O O . VAL A 1 124 ? 3.095 -11.093 -15.884 1.00 89.94 124 VAL A O 1
ATOM 947 N N . ALA A 1 125 ? 1.301 -11.190 -14.543 1.00 90.19 125 ALA A N 1
ATOM 948 C CA . ALA A 1 125 ? 0.937 -12.551 -14.933 1.00 90.19 125 ALA A CA 1
ATOM 949 C C . ALA A 1 125 ? 0.709 -12.680 -16.451 1.00 90.19 125 ALA A C 1
ATOM 951 O O . ALA A 1 125 ? 1.198 -13.621 -17.079 1.00 90.19 125 ALA A O 1
ATOM 952 N N . ALA A 1 126 ? 0.023 -11.711 -17.066 1.00 90.50 126 ALA A N 1
ATOM 953 C CA . ALA A 1 126 ? -0.199 -11.694 -18.509 1.00 90.50 126 ALA A CA 1
ATOM 954 C C . ALA A 1 126 ? 1.102 -11.493 -19.311 1.00 90.50 126 ALA A C 1
ATOM 956 O O . ALA A 1 126 ? 1.255 -12.087 -20.378 1.00 90.50 126 ALA A O 1
ATOM 957 N N . GLN A 1 127 ? 2.045 -10.676 -18.825 1.00 86.44 127 GLN A N 1
ATOM 958 C CA . GLN A 1 127 ? 3.374 -10.542 -19.436 1.00 86.44 127 GLN A CA 1
ATOM 959 C C . GLN A 1 127 ? 4.154 -11.853 -19.366 1.00 86.44 127 GLN A C 1
ATOM 961 O O . GLN A 1 127 ? 4.623 -12.319 -20.402 1.00 86.44 127 GLN A O 1
ATOM 966 N N . MET A 1 128 ? 4.219 -12.486 -18.193 1.00 85.75 128 MET A N 1
ATOM 967 C CA . MET A 1 128 ? 4.928 -13.757 -18.010 1.00 85.75 128 MET A CA 1
ATOM 968 C C . MET A 1 128 ? 4.375 -14.860 -18.920 1.00 85.75 128 MET A C 1
ATOM 970 O O . MET A 1 128 ? 5.142 -15.602 -19.529 1.00 85.75 128 MET A O 1
ATOM 974 N N . GLN A 1 129 ? 3.050 -14.947 -19.074 1.00 86.25 129 GLN A N 1
ATOM 975 C CA . GLN A 1 129 ? 2.421 -15.911 -19.984 1.00 86.25 129 GLN A CA 1
ATOM 976 C C . GLN A 1 129 ? 2.773 -15.654 -21.455 1.00 86.25 129 GLN A C 1
ATOM 978 O O . GLN A 1 129 ? 3.034 -16.604 -22.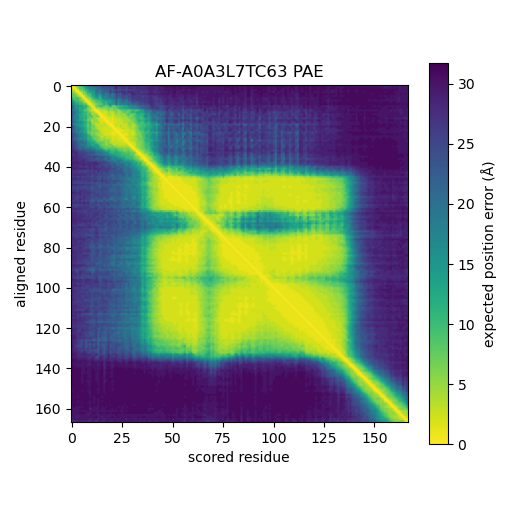195 1.00 86.25 129 GLN A O 1
ATOM 983 N N . ARG A 1 130 ? 2.814 -14.386 -21.888 1.00 86.88 130 ARG A N 1
ATOM 984 C CA . ARG A 1 130 ? 3.237 -14.030 -23.253 1.00 86.88 130 A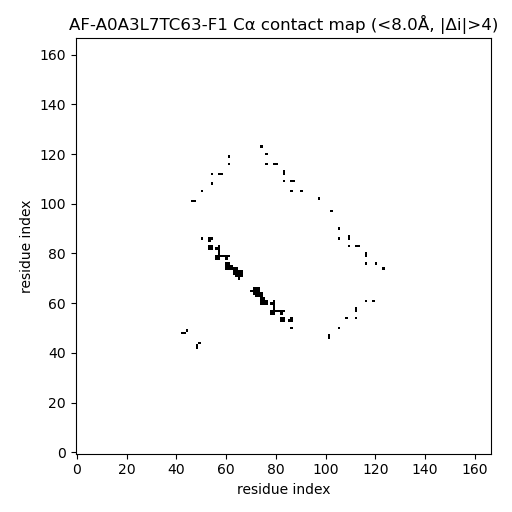RG A CA 1
ATOM 985 C C . ARG A 1 130 ? 4.702 -14.371 -23.499 1.00 86.88 130 ARG A C 1
ATOM 987 O O . ARG A 1 130 ? 5.019 -14.932 -24.545 1.00 86.88 130 ARG A O 1
ATOM 994 N N . GLU A 1 131 ? 5.574 -14.076 -22.539 1.00 82.94 131 GLU A N 1
ATOM 995 C CA . GLU A 1 131 ? 6.990 -14.437 -22.628 1.00 82.94 131 GLU A CA 1
ATOM 996 C C . GLU A 1 131 ? 7.164 -15.960 -22.714 1.00 82.94 131 GLU A C 1
ATOM 998 O O . GLU A 1 131 ? 7.824 -16.442 -23.633 1.00 82.94 131 GLU A O 1
ATOM 1003 N N . ALA A 1 132 ? 6.493 -16.732 -21.855 1.00 83.69 132 ALA A N 1
ATOM 1004 C CA . ALA A 1 132 ? 6.538 -18.194 -21.885 1.00 83.69 132 ALA A CA 1
ATOM 1005 C C . ALA A 1 132 ? 6.039 -18.782 -23.220 1.00 83.69 132 ALA A C 1
ATOM 1007 O O . ALA A 1 132 ? 6.660 -19.696 -23.762 1.00 83.69 132 ALA A O 1
ATOM 1008 N N . ALA A 1 133 ? 4.963 -18.229 -23.792 1.00 85.81 133 ALA A N 1
ATOM 1009 C CA . ALA A 1 133 ? 4.454 -18.645 -25.100 1.00 85.81 133 ALA A CA 1
ATOM 1010 C C . ALA A 1 133 ? 5.434 -18.318 -26.243 1.00 85.81 133 ALA A C 1
ATOM 1012 O O . ALA A 1 133 ? 5.614 -19.130 -27.149 1.00 85.81 133 ALA A O 1
ATOM 1013 N N . SER A 1 134 ? 6.107 -17.161 -26.190 1.00 79.81 134 SER A N 1
ATOM 1014 C CA . SER A 1 134 ? 7.132 -16.787 -27.176 1.00 79.81 134 SER A CA 1
ATOM 1015 C C . SER A 1 134 ? 8.419 -17.613 -27.058 1.00 79.81 134 SER A C 1
ATOM 1017 O O . SER A 1 134 ? 9.002 -17.977 -28.076 1.00 79.81 134 SER A O 1
ATOM 1019 N N . ALA A 1 135 ? 8.827 -17.981 -25.840 1.00 73.69 135 ALA A N 1
ATOM 1020 C CA . ALA A 1 135 ? 9.996 -18.823 -25.596 1.00 73.69 135 ALA A CA 1
ATOM 1021 C C . ALA A 1 135 ? 9.755 -20.290 -26.003 1.00 73.69 135 ALA A C 1
ATOM 1023 O O . ALA A 1 135 ? 10.673 -20.962 -26.467 1.00 73.69 135 ALA A O 1
ATOM 1024 N N . GLY A 1 136 ? 8.514 -20.780 -25.893 1.00 61.12 136 GLY A N 1
ATOM 1025 C CA . GLY A 1 136 ? 8.118 -22.123 -26.334 1.00 61.12 136 GLY A CA 1
ATOM 1026 C C . GLY A 1 136 ? 7.973 -22.296 -27.855 1.00 61.12 136 GLY A C 1
ATOM 1027 O O . GLY A 1 136 ? 7.931 -23.427 -28.335 1.00 61.12 136 GLY A O 1
ATOM 1028 N N . GLY A 1 137 ? 7.927 -21.206 -28.631 1.00 54.12 137 GLY A N 1
ATOM 1029 C CA . GLY A 1 137 ? 7.713 -21.233 -30.087 1.00 54.12 137 GLY A CA 1
ATOM 1030 C C . GLY A 1 137 ? 8.932 -21.621 -30.938 1.00 54.12 137 GLY A C 1
ATOM 1031 O O . GLY A 1 137 ? 8.784 -21.866 -32.132 1.00 54.12 137 GLY A O 1
ATOM 1032 N N . LEU A 1 138 ? 10.129 -21.716 -30.352 1.00 52.69 138 LEU A N 1
ATOM 1033 C CA . LEU A 1 138 ? 11.378 -22.006 -31.077 1.00 52.69 138 LEU A CA 1
ATOM 1034 C C . LEU A 1 138 ? 11.749 -23.505 -31.135 1.00 52.69 138 LEU A C 1
ATOM 1036 O O . LEU A 1 138 ? 12.814 -23.848 -31.639 1.00 52.69 138 LEU A O 1
ATOM 1040 N N . GLY A 1 139 ? 10.885 -24.409 -30.651 1.00 49.69 139 GLY A N 1
ATOM 1041 C CA . GLY A 1 139 ? 11.179 -25.850 -30.548 1.00 49.69 139 GLY A CA 1
ATOM 1042 C C . GLY A 1 139 ? 10.433 -26.789 -31.508 1.00 49.69 139 GLY A C 1
ATOM 1043 O O . GLY A 1 139 ? 10.676 -27.992 -31.468 1.00 49.69 139 GLY A O 1
ATOM 1044 N N . GLY A 1 140 ? 9.522 -26.298 -32.355 1.00 47.81 140 GLY A N 1
ATOM 1045 C CA . GLY A 1 140 ? 8.614 -27.158 -33.129 1.00 47.81 140 GLY A CA 1
ATOM 1046 C C . GLY A 1 140 ? 8.580 -26.835 -34.616 1.00 47.81 140 GLY A C 1
ATOM 1047 O O . GLY A 1 140 ? 7.610 -26.249 -35.083 1.00 47.81 140 GLY A O 1
ATOM 1048 N N . GLY A 1 141 ? 9.609 -27.208 -35.381 1.00 48.16 141 GLY A N 1
ATOM 1049 C CA . GLY A 1 141 ? 9.540 -26.971 -36.823 1.00 48.16 141 GLY A CA 1
ATOM 1050 C C . GLY A 1 141 ? 10.715 -27.410 -37.681 1.00 48.16 141 GLY A C 1
ATOM 1051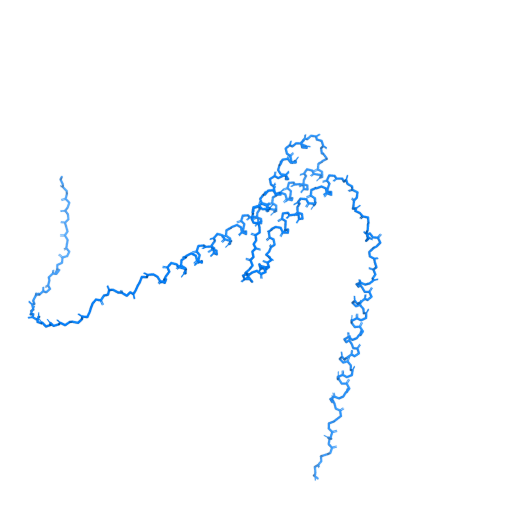 O O . GLY A 1 141 ? 11.090 -26.635 -38.543 1.00 48.16 141 GLY A O 1
ATOM 1052 N N . LEU A 1 142 ? 11.273 -28.614 -37.510 1.00 42.31 142 LEU A N 1
ATOM 1053 C CA . LEU A 1 142 ? 12.127 -29.249 -38.533 1.00 42.31 142 LEU A CA 1
ATOM 1054 C C . LEU A 1 142 ? 11.982 -30.779 -38.464 1.00 42.31 142 LEU A C 1
ATOM 1056 O O . LEU A 1 142 ? 12.766 -31.466 -37.819 1.00 42.31 142 LEU A O 1
ATOM 1060 N N . GLY A 1 143 ? 10.942 -31.320 -39.100 1.00 45.50 143 GLY A N 1
ATOM 1061 C CA . GLY A 1 143 ? 10.706 -32.766 -39.131 1.00 45.50 143 GLY A CA 1
ATOM 1062 C C . GLY A 1 143 ? 9.484 -33.162 -39.953 1.00 45.50 143 GLY A C 1
ATOM 1063 O O . GLY A 1 143 ? 8.581 -33.803 -39.435 1.00 45.50 143 GLY A O 1
ATOM 1064 N N . GLY A 1 144 ? 9.419 -32.748 -41.220 1.00 40.38 144 GLY A N 1
ATOM 1065 C CA . GLY A 1 144 ? 8.364 -33.154 -42.151 1.00 40.38 144 GLY A CA 1
ATOM 1066 C C . GLY A 1 144 ? 8.964 -33.403 -43.525 1.00 40.38 144 GLY A C 1
ATOM 1067 O O . GLY A 1 144 ? 9.386 -32.465 -44.192 1.00 40.38 144 GLY A O 1
ATOM 1068 N N . GLY A 1 145 ? 9.086 -34.681 -43.876 1.00 39.47 145 GLY A N 1
ATOM 1069 C CA . GLY A 1 145 ? 9.888 -35.193 -44.976 1.00 39.47 145 GLY A CA 1
ATOM 1070 C C . GLY A 1 145 ? 9.469 -34.776 -46.386 1.00 39.47 145 GLY A C 1
ATOM 1071 O O . GLY A 1 145 ? 8.326 -34.453 -46.696 1.00 39.47 145 GLY A O 1
ATOM 1072 N N . LEU A 1 146 ? 10.493 -34.850 -47.226 1.00 39.41 146 LEU A N 1
ATOM 1073 C CA . LEU A 1 146 ? 10.563 -34.693 -48.667 1.00 39.41 146 LEU A CA 1
ATOM 1074 C C . LEU A 1 146 ? 9.560 -35.596 -49.419 1.00 39.41 146 LEU A C 1
ATOM 1076 O O . LEU A 1 146 ? 9.584 -36.811 -49.274 1.00 39.41 146 LEU A O 1
ATOM 1080 N N . GLY A 1 147 ? 8.727 -34.967 -50.252 1.00 39.56 147 GLY A N 1
ATOM 1081 C CA . GLY A 1 147 ? 8.557 -35.253 -51.685 1.00 39.56 147 GLY A CA 1
ATOM 1082 C C . GLY A 1 147 ? 8.245 -36.673 -52.192 1.00 39.56 147 GLY A C 1
ATOM 1083 O O . GLY A 1 147 ? 9.111 -37.537 -52.202 1.00 39.56 147 GLY A O 1
ATOM 1084 N N . GLY A 1 148 ? 7.094 -36.797 -52.874 1.00 36.44 148 GLY A N 1
ATOM 1085 C CA . GLY A 1 148 ? 7.050 -37.396 -54.219 1.00 36.44 148 GLY A CA 1
ATOM 1086 C C . GLY A 1 148 ? 6.043 -38.528 -54.481 1.00 36.44 148 GLY A C 1
ATOM 1087 O O . GLY A 1 148 ? 6.286 -39.662 -54.097 1.00 36.44 148 GLY A O 1
ATOM 1088 N N . GLY A 1 149 ? 5.017 -38.247 -55.303 1.00 36.34 149 GLY A N 1
ATOM 1089 C CA . GLY A 1 149 ? 4.678 -39.141 -56.427 1.00 36.34 149 GLY A CA 1
ATOM 1090 C C . GLY A 1 149 ? 3.303 -39.837 -56.492 1.00 36.34 149 GLY A C 1
ATOM 1091 O O . GLY A 1 149 ? 3.172 -40.966 -56.050 1.00 36.34 149 GLY A O 1
ATOM 1092 N N . LEU A 1 150 ? 2.381 -39.204 -57.238 1.00 36.91 150 LEU A N 1
ATOM 1093 C CA . LEU A 1 150 ? 1.596 -39.751 -58.376 1.00 36.91 150 LEU A CA 1
ATOM 1094 C C . LEU A 1 150 ? 0.452 -40.785 -58.189 1.00 36.91 150 LEU A C 1
ATOM 1096 O O . LEU A 1 150 ? 0.654 -41.912 -57.759 1.00 36.91 150 LEU A O 1
ATOM 1100 N N . GLY A 1 151 ? -0.709 -40.419 -58.770 1.00 37.25 151 GLY A N 1
ATOM 1101 C CA . GLY A 1 151 ? -1.802 -41.295 -59.248 1.00 37.25 151 GLY A CA 1
ATOM 1102 C C . GLY A 1 151 ? -2.982 -41.393 -58.270 1.00 37.25 151 GLY A C 1
ATOM 1103 O O . GLY A 1 151 ? -2.838 -41.971 -57.209 1.00 37.25 151 GLY A O 1
ATOM 1104 N N . GLY A 1 152 ? -4.182 -40.839 -58.471 1.00 40.03 152 GLY A N 1
ATOM 1105 C CA . GLY A 1 152 ? -4.962 -40.631 -59.689 1.00 40.03 152 GLY A CA 1
ATOM 1106 C C . GLY A 1 152 ? -5.980 -41.768 -59.866 1.00 40.03 152 GLY A C 1
ATOM 1107 O O . GLY A 1 152 ? -5.605 -42.780 -60.437 1.00 40.03 152 GLY A O 1
ATOM 1108 N N . ASN A 1 153 ? -7.227 -41.620 -59.382 1.00 35.84 153 ASN A N 1
ATOM 1109 C CA . ASN A 1 153 ? -8.485 -41.806 -60.140 1.00 35.84 153 ASN A CA 1
ATOM 1110 C C . ASN A 1 153 ? -9.745 -41.623 -59.247 1.00 35.84 153 ASN A C 1
ATOM 1112 O O . ASN A 1 153 ? -9.689 -41.657 -58.026 1.00 35.84 153 ASN A O 1
ATOM 1116 N N . ALA A 1 154 ? -10.858 -41.394 -59.937 1.00 43.72 154 ALA A N 1
ATOM 1117 C CA . ALA A 1 154 ? -12.094 -40.686 -59.653 1.00 43.72 154 ALA A CA 1
ATOM 1118 C C . ALA A 1 154 ? -13.213 -41.370 -58.826 1.00 43.72 154 ALA A C 1
ATOM 1120 O O . ALA A 1 154 ? -13.171 -42.556 -58.510 1.00 43.72 154 ALA A O 1
ATOM 1121 N N . THR A 1 155 ? -14.302 -40.583 -58.705 1.00 42.78 155 THR A N 1
ATOM 1122 C CA . THR A 1 155 ? -15.730 -40.898 -58.429 1.00 42.78 155 THR A CA 1
ATOM 1123 C C . THR A 1 155 ? -16.121 -40.883 -56.942 1.00 42.78 155 THR A C 1
ATOM 1125 O O . THR A 1 155 ? -15.448 -41.496 -56.134 1.00 42.78 155 THR A O 1
ATOM 1128 N N . LYS A 1 156 ? -17.183 -40.229 -56.443 1.00 49.62 156 LYS A N 1
ATOM 1129 C CA . LYS A 1 156 ? -18.354 -39.477 -56.952 1.00 49.62 156 LYS A CA 1
ATOM 1130 C C . LYS A 1 156 ? -19.029 -38.833 -55.705 1.00 49.62 156 LYS A C 1
ATOM 1132 O O . LYS A 1 156 ? -18.910 -39.422 -54.632 1.00 49.62 156 LYS A O 1
ATOM 1137 N N . PRO A 1 157 ? -19.737 -37.687 -55.779 1.00 55.25 157 PRO A N 1
ATOM 1138 C CA . PRO A 1 157 ? -20.331 -37.064 -54.593 1.00 55.25 157 PRO A CA 1
ATOM 1139 C C . PRO A 1 157 ? -21.734 -37.616 -54.303 1.00 55.25 157 PRO A C 1
ATOM 1141 O O . PRO A 1 157 ? -22.558 -37.732 -55.211 1.00 55.25 157 PRO A O 1
ATOM 1144 N N . ALA A 1 158 ? -22.023 -37.909 -53.036 1.00 44.50 158 ALA A N 1
ATOM 1145 C CA . ALA A 1 158 ? -23.379 -38.146 -52.553 1.00 44.50 158 ALA A CA 1
ATOM 1146 C C . ALA A 1 158 ? -23.517 -37.635 -51.110 1.00 44.50 158 ALA A C 1
ATOM 1148 O O . ALA A 1 158 ? -23.030 -38.249 -50.167 1.00 44.50 158 ALA A O 1
ATOM 1149 N N . SER A 1 159 ? -24.206 -36.506 -50.973 1.00 48.06 159 SER A N 1
ATOM 1150 C CA . SER A 1 159 ? -25.001 -36.149 -49.792 1.00 48.06 159 SER A CA 1
ATOM 1151 C C . SER A 1 159 ? -26.475 -36.317 -50.219 1.00 48.06 159 SER A C 1
ATOM 1153 O O . SER A 1 159 ? -26.743 -36.178 -51.418 1.00 48.06 159 SER A O 1
ATOM 1155 N N . PRO A 1 160 ? -27.438 -36.611 -49.322 1.00 54.50 160 PRO A N 1
ATOM 1156 C CA . PRO A 1 160 ? -27.824 -35.648 -48.295 1.00 54.50 160 PRO A CA 1
ATOM 1157 C C . PRO A 1 160 ? -28.206 -36.224 -46.921 1.00 54.50 160 PRO A C 1
ATOM 1159 O O . PRO A 1 160 ? -28.524 -37.393 -46.740 1.00 54.50 160 PRO A O 1
ATOM 1162 N N . SER A 1 161 ? -28.173 -35.294 -45.971 1.00 52.25 161 SER A N 1
ATOM 1163 C CA . SER A 1 161 ? -28.879 -35.203 -44.699 1.00 52.25 161 SER A CA 1
ATOM 1164 C C . SER A 1 161 ? -30.095 -36.108 -44.479 1.00 52.25 161 SER A C 1
ATOM 1166 O O . SER A 1 161 ? -31.010 -36.141 -45.298 1.00 52.25 161 SER A O 1
ATOM 1168 N N . GLY A 1 162 ? -30.207 -36.602 -43.243 1.00 43.22 162 GLY A N 1
ATOM 1169 C CA . GLY A 1 162 ? -31.481 -36.582 -42.525 1.00 43.22 162 GLY A CA 1
ATOM 1170 C C . GLY A 1 162 ? -31.885 -37.874 -41.818 1.00 43.22 162 GLY A C 1
ATOM 1171 O O . GLY A 1 162 ? -31.981 -38.921 -42.440 1.00 43.22 162 GLY A O 1
ATOM 1172 N N . LEU A 1 163 ? -32.264 -37.681 -40.549 1.00 51.88 163 LEU A N 1
ATOM 1173 C CA . LEU A 1 163 ? -33.295 -38.387 -39.774 1.00 51.88 163 LEU A CA 1
ATOM 1174 C C . LEU A 1 163 ? -32.890 -39.487 -38.758 1.00 51.88 163 LEU A C 1
ATOM 1176 O O . LEU A 1 163 ? -32.611 -40.619 -39.121 1.00 51.88 163 LEU A O 1
ATOM 1180 N N . ILE A 1 164 ? -33.066 -39.108 -37.475 1.00 48.47 164 ILE A N 1
ATOM 1181 C CA . ILE A 1 164 ? -33.921 -39.749 -36.436 1.00 48.47 164 ILE A CA 1
ATOM 1182 C C . ILE A 1 164 ? -33.423 -41.101 -35.853 1.00 48.47 164 ILE A C 1
ATOM 1184 O O . ILE A 1 164 ? -33.478 -42.112 -36.533 1.00 48.47 164 ILE A O 1
ATOM 1188 N N . PHE A 1 165 ? -32.839 -41.142 -34.637 1.00 42.50 165 PHE A N 1
ATOM 1189 C CA . PHE A 1 165 ? -33.442 -41.272 -33.270 1.00 42.50 165 PHE A CA 1
ATOM 1190 C C . PHE A 1 165 ? -33.622 -42.756 -32.806 1.00 42.50 165 PHE A C 1
ATOM 1192 O O . PHE A 1 165 ? -33.350 -43.649 -33.599 1.00 42.50 165 PHE A O 1
ATOM 1199 N N . PRO A 1 166 ? -33.909 -43.054 -31.516 1.00 63.50 166 PRO A N 1
ATOM 1200 C CA . PRO A 1 166 ? -33.025 -43.796 -30.606 1.00 63.50 166 PRO A CA 1
ATOM 1201 C C . PRO A 1 166 ? -33.563 -45.185 -30.189 1.00 63.50 166 PRO A C 1
ATOM 1203 O O . PRO A 1 166 ? -34.690 -45.553 -30.518 1.00 63.50 166 PRO A O 1
ATOM 1206 N N . GLY A 1 167 ? -32.785 -45.895 -29.368 1.00 47.97 167 GLY A N 1
ATOM 1207 C CA . GLY A 1 167 ? -33.204 -47.047 -28.564 1.00 47.97 167 GLY A CA 1
ATOM 1208 C C . GLY A 1 167 ? -32.122 -47.419 -27.567 1.00 47.97 167 GLY A C 1
ATOM 1209 O O . GLY A 1 167 ? -31.050 -47.842 -28.047 1.00 47.97 167 GLY A O 1
#

Secondary structure (DSSP, 8-state):
---------HHHHHHHHHHHHHHHHHHHHHHHSS--TTTT-PPP--HHHHHHHHHHHHHHHTS-EE-TTT--EE--HHHHHHHHHHHHHHHHHTTTSS-HHHHHHHHHHHHHHHHHHHHHHHHHHHHHHHHHHHHHTTSS-S-------------------------